Protein AF-A0A379T6Z8-F1 (afdb_monomer_lite)

Sequence (93 aa):
MSSPLLVLPESGGAWIKACYDAENDVILDDDDTLQKARTKFLQVYEGNMMVSGEGEDIWYQRLWRQLESETLQAIIAQSRHYLLPLFRFNQSR

Structure (mmCIF, N/CA/C/O backbone):
data_AF-A0A379T6Z8-F1
#
_entry.id   AF-A0A379T6Z8-F1
#
loop_
_atom_site.group_PDB
_atom_site.id
_atom_site.type_symbol
_atom_site.label_atom_id
_atom_site.label_alt_id
_atom_site.label_comp_id
_atom_site.label_asym_id
_atom_site.label_entity_id
_atom_site.label_seq_id
_atom_site.pdbx_PDB_ins_code
_atom_site.Cartn_x
_atom_site.Cartn_y
_atom_site.Cartn_z
_atom_site.occupancy
_atom_site.B_iso_or_equiv
_atom_site.auth_seq_id
_atom_site.auth_comp_id
_atom_site.auth_asym_id
_atom_site.auth_atom_id
_atom_site.pdbx_PDB_model_num
ATOM 1 N N . MET A 1 1 ? -2.811 -20.846 -10.855 1.00 74.12 1 MET A N 1
ATOM 2 C CA . MET A 1 1 ? -2.314 -19.454 -10.861 1.00 74.12 1 MET A CA 1
ATOM 3 C C . MET A 1 1 ? -2.316 -18.966 -12.299 1.00 74.12 1 MET A C 1
ATOM 5 O O . MET A 1 1 ? -1.656 -19.596 -13.111 1.00 74.12 1 MET A O 1
ATOM 9 N N . SER A 1 2 ? -3.108 -17.940 -12.623 1.00 86.88 2 SER A N 1
ATOM 10 C CA . SER A 1 2 ? -3.296 -17.427 -13.996 1.00 86.88 2 SER A CA 1
ATOM 11 C C . SER A 1 2 ? -2.606 -16.083 -14.254 1.00 86.88 2 SER A C 1
ATOM 13 O O . SER A 1 2 ? -2.308 -15.772 -15.401 1.00 86.88 2 SER A O 1
ATOM 15 N N . SER A 1 3 ? -2.335 -15.302 -13.205 1.00 88.12 3 SER A N 1
ATOM 16 C CA . SER A 1 3 ? -1.656 -14.003 -13.270 1.00 88.12 3 SER A CA 1
ATOM 17 C C . SER A 1 3 ? -0.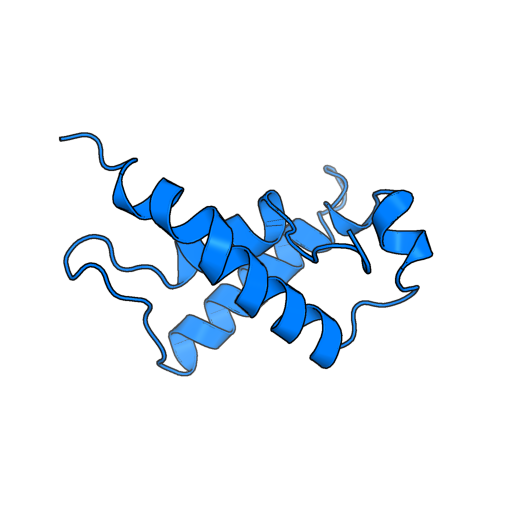904 -13.714 -11.963 1.00 88.12 3 SER A C 1
ATOM 19 O O . SER A 1 3 ? -1.245 -14.305 -10.931 1.00 88.12 3 SER A O 1
ATOM 21 N N . PRO A 1 4 ? 0.105 -12.820 -11.978 1.00 92.19 4 PRO A N 1
ATOM 22 C CA . PRO A 1 4 ? 0.756 -12.345 -10.762 1.00 92.19 4 PRO A CA 1
ATOM 23 C C . PRO A 1 4 ? -0.260 -11.722 -9.803 1.00 92.19 4 PRO A C 1
ATOM 25 O O . PRO A 1 4 ? -1.102 -10.919 -10.209 1.00 92.19 4 PRO A O 1
ATOM 28 N N . LEU A 1 5 ? -0.178 -12.101 -8.531 1.00 93.56 5 LEU A N 1
ATOM 29 C CA . LEU A 1 5 ? -0.954 -11.476 -7.472 1.00 93.56 5 LEU A CA 1
ATOM 30 C C . LEU A 1 5 ? -0.217 -10.212 -7.020 1.00 93.56 5 LEU A C 1
ATOM 32 O O . LEU A 1 5 ? 0.896 -10.303 -6.507 1.00 93.56 5 LEU A O 1
ATOM 36 N N . LEU A 1 6 ? -0.830 -9.045 -7.217 1.00 94.44 6 LEU A N 1
ATOM 37 C CA . LEU A 1 6 ? -0.210 -7.748 -6.933 1.00 94.44 6 LEU A CA 1
ATOM 38 C C . LEU A 1 6 ? -0.293 -7.387 -5.447 1.00 94.44 6 LEU A C 1
ATOM 40 O O . LEU A 1 6 ? -0.951 -6.427 -5.072 1.00 94.44 6 LEU A O 1
ATOM 44 N N . VAL A 1 7 ? 0.351 -8.171 -4.591 1.00 96.06 7 VAL A N 1
ATOM 45 C CA . VAL A 1 7 ? 0.489 -7.853 -3.166 1.00 96.06 7 VAL A CA 1
ATOM 46 C C . VAL A 1 7 ? 1.922 -7.412 -2.930 1.00 96.06 7 VAL A C 1
ATOM 48 O O . VAL A 1 7 ? 2.830 -8.231 -3.011 1.00 96.06 7 VAL A O 1
ATOM 51 N N . LEU A 1 8 ? 2.098 -6.123 -2.641 1.00 96.88 8 LEU A N 1
ATOM 52 C CA . LEU A 1 8 ? 3.364 -5.555 -2.179 1.00 96.88 8 LEU A CA 1
ATOM 53 C C . LEU A 1 8 ? 3.305 -5.460 -0.650 1.00 96.88 8 LEU A C 1
ATOM 55 O O . LEU A 1 8 ? 2.521 -4.642 -0.143 1.00 96.88 8 LEU A O 1
ATOM 59 N N . PRO A 1 9 ? 4.029 -6.321 0.090 1.00 96.56 9 PRO A N 1
ATOM 60 C CA . PRO A 1 9 ? 3.934 -6.378 1.543 1.00 96.56 9 PRO A CA 1
ATOM 61 C C . PRO A 1 9 ? 4.333 -5.072 2.227 1.00 96.56 9 PRO A C 1
ATOM 63 O O . PRO A 1 9 ? 3.623 -4.628 3.130 1.00 96.56 9 PRO A O 1
ATOM 66 N N . GLU A 1 10 ? 5.417 -4.432 1.782 1.00 97.44 10 GLU A N 1
ATOM 67 C CA . GLU A 1 10 ? 5.967 -3.254 2.459 1.00 97.44 10 GLU A CA 1
ATOM 68 C C . GLU A 1 10 ? 5.135 -2.005 2.141 1.00 97.44 10 GLU A C 1
ATOM 70 O O . GLU A 1 10 ? 4.587 -1.365 3.040 1.00 97.44 10 GLU A O 1
ATOM 75 N N . SER A 1 11 ? 4.951 -1.686 0.859 1.00 97.88 11 SER A N 1
ATOM 76 C CA . SER A 1 11 ? 4.217 -0.494 0.413 1.00 97.88 11 SER A CA 1
ATOM 77 C C . SER A 1 11 ? 2.724 -0.613 0.708 1.00 97.88 11 SER A C 1
ATOM 79 O O . SER A 1 11 ? 2.103 0.319 1.226 1.00 97.88 11 SER A O 1
ATOM 81 N N . GLY A 1 12 ? 2.135 -1.780 0.428 1.00 97.69 12 GLY A N 1
ATOM 82 C CA . GLY A 1 12 ? 0.739 -2.061 0.750 1.00 97.69 12 GLY A CA 1
ATOM 83 C C . GLY A 1 12 ? 0.496 -2.100 2.257 1.00 97.69 12 GLY A C 1
ATOM 84 O O . GLY A 1 12 ? -0.500 -1.557 2.730 1.00 97.69 12 GLY A O 1
ATOM 85 N N . GLY A 1 13 ? 1.427 -2.668 3.027 1.00 97.44 13 GLY A N 1
ATOM 86 C CA . GLY A 1 13 ? 1.383 -2.640 4.485 1.00 97.44 13 GLY A CA 1
ATOM 87 C C . GLY A 1 13 ? 1.489 -1.223 5.049 1.00 97.44 13 GLY A C 1
ATOM 88 O O . GLY A 1 13 ? 0.728 -0.866 5.946 1.00 97.44 13 GLY A O 1
ATOM 89 N N . ALA A 1 14 ? 2.364 -0.382 4.496 1.00 98.06 14 ALA A N 1
ATOM 90 C CA . ALA A 1 14 ? 2.486 1.023 4.881 1.00 98.06 14 ALA A CA 1
ATOM 91 C C . ALA A 1 14 ? 1.205 1.818 4.596 1.00 98.06 14 ALA A C 1
ATOM 93 O O . ALA A 1 14 ? 0.807 2.646 5.417 1.00 98.06 14 ALA A O 1
ATOM 94 N N . TRP A 1 15 ? 0.535 1.535 3.474 1.00 98.25 15 TRP A N 1
ATOM 95 C CA . TRP A 1 15 ? -0.770 2.115 3.161 1.00 98.25 15 TRP A CA 1
ATOM 96 C C . TRP A 1 15 ? -1.831 1.691 4.179 1.00 98.25 15 TRP A C 1
ATOM 98 O O . TRP A 1 15 ? -2.486 2.553 4.762 1.00 98.25 15 TRP A O 1
ATOM 108 N N . ILE A 1 16 ? -1.954 0.386 4.458 1.00 97.50 16 ILE A N 1
ATOM 109 C CA . ILE A 1 16 ? -2.925 -0.136 5.435 1.00 97.50 16 ILE A CA 1
ATOM 110 C C . ILE A 1 16 ? -2.651 0.460 6.811 1.00 97.50 16 ILE A C 1
ATOM 112 O O . ILE A 1 16 ? -3.563 0.976 7.436 1.00 97.50 16 ILE A O 1
ATOM 116 N N . LYS A 1 17 ? -1.395 0.483 7.262 1.00 96.00 17 LYS A N 1
ATOM 117 C CA . LYS A 1 17 ? -1.014 1.066 8.554 1.00 96.00 17 LYS A CA 1
ATOM 118 C C . LYS A 1 17 ? -1.407 2.540 8.692 1.00 96.00 17 LYS A C 1
ATOM 120 O O . LYS A 1 17 ? -1.636 2.998 9.804 1.00 96.00 17 LYS A O 1
ATOM 125 N N . ALA A 1 18 ? -1.434 3.285 7.590 1.00 96.88 18 ALA A N 1
ATOM 126 C CA . ALA A 1 18 ? -1.762 4.705 7.597 1.00 96.88 18 ALA A CA 1
ATOM 127 C C . ALA A 1 18 ? -3.273 4.992 7.604 1.00 96.88 18 ALA A C 1
ATOM 129 O O . ALA A 1 18 ? -3.657 6.073 8.038 1.00 96.88 18 ALA A O 1
ATOM 130 N N . CYS A 1 19 ? -4.108 4.064 7.126 1.00 96.44 19 CYS A N 1
ATOM 131 C CA . CYS A 1 19 ? -5.564 4.242 7.043 1.00 96.44 19 CYS A CA 1
ATOM 132 C C . CYS A 1 19 ? -6.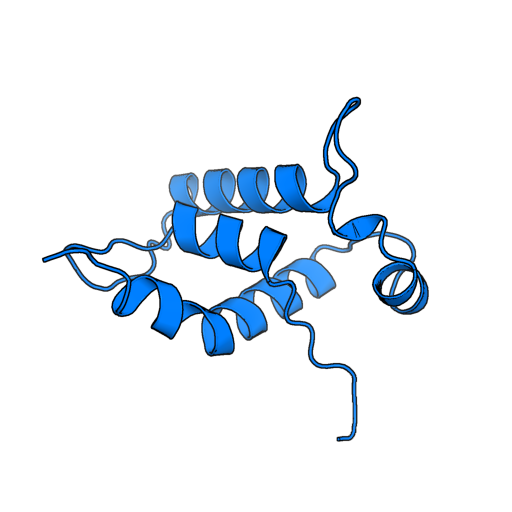371 3.267 7.912 1.00 96.44 19 CYS A C 1
ATOM 134 O O . CYS A 1 19 ? -7.581 3.422 8.025 1.00 96.44 19 CYS A O 1
ATOM 136 N N . TYR A 1 20 ? -5.743 2.260 8.516 1.00 96.19 20 TYR A N 1
ATOM 137 C CA . TYR A 1 20 ? -6.410 1.307 9.394 1.00 96.19 20 TYR A CA 1
ATOM 138 C C . TYR A 1 20 ? -6.530 1.861 10.810 1.00 96.19 20 TYR A C 1
ATOM 140 O O . TYR A 1 20 ? -5.529 2.139 11.471 1.00 96.19 20 TYR A O 1
ATOM 148 N N . ASP A 1 21 ? -7.769 1.970 11.272 1.00 94.75 21 ASP A N 1
ATOM 149 C CA . ASP A 1 21 ? -8.115 2.293 12.643 1.00 94.75 21 ASP A CA 1
ATOM 150 C C . ASP A 1 21 ? -8.342 1.000 13.435 1.00 94.75 21 ASP A C 1
ATOM 152 O O . ASP A 1 21 ? -9.309 0.263 13.221 1.00 94.75 21 ASP A O 1
ATOM 156 N N . ALA A 1 22 ? -7.421 0.737 14.360 1.00 91.88 22 ALA A N 1
ATOM 157 C CA . ALA A 1 22 ? -7.433 -0.438 15.218 1.00 91.88 22 ALA A CA 1
ATOM 158 C C . ALA A 1 22 ? -8.547 -0.406 16.278 1.00 91.88 22 ALA A C 1
ATOM 160 O O . ALA A 1 22 ? -8.982 -1.476 16.705 1.00 91.88 22 ALA A O 1
ATOM 161 N N . GLU A 1 23 ? -9.004 0.781 16.697 1.00 90.62 23 GLU A N 1
ATOM 162 C CA . GLU A 1 23 ? -10.025 0.930 17.744 1.00 90.62 23 GLU A CA 1
ATOM 163 C C . GLU A 1 23 ? -11.411 0.553 17.218 1.00 90.62 23 GLU A C 1
ATOM 165 O O . GLU A 1 23 ? -12.167 -0.150 17.887 1.00 90.62 23 GLU A O 1
ATOM 170 N N . ASN A 1 24 ? -11.723 0.988 15.996 1.00 92.44 24 ASN A N 1
ATOM 171 C CA . ASN A 1 24 ? -13.017 0.751 15.356 1.00 92.44 24 ASN A CA 1
ATOM 172 C C . ASN A 1 24 ? -13.000 -0.426 14.359 1.00 92.44 24 ASN A C 1
ATOM 174 O O . ASN A 1 24 ? -14.045 -0.788 13.823 1.00 92.44 24 ASN A O 1
ATOM 178 N N . ASP A 1 25 ? -11.835 -1.037 14.115 1.00 92.62 25 ASP A N 1
ATOM 179 C CA . ASP A 1 25 ? -11.598 -2.089 13.112 1.00 92.62 25 ASP A CA 1
ATOM 180 C C . ASP A 1 25 ? -12.039 -1.707 11.681 1.00 92.62 25 ASP A C 1
ATOM 182 O O . ASP A 1 25 ? -12.577 -2.516 10.912 1.00 92.62 25 ASP A O 1
ATOM 186 N N . VAL A 1 26 ? -11.785 -0.454 11.294 1.00 94.69 26 VAL A N 1
ATOM 187 C CA . VAL A 1 26 ? -12.175 0.103 9.989 1.00 94.69 26 VAL A CA 1
ATOM 188 C C . VAL A 1 26 ? -10.980 0.619 9.196 1.00 94.69 26 VAL A C 1
ATOM 190 O O . VAL A 1 26 ? -9.932 0.952 9.739 1.00 94.69 26 VAL A O 1
ATOM 193 N N . ILE A 1 27 ? -11.146 0.686 7.876 1.00 94.81 27 ILE A N 1
ATOM 194 C CA . ILE A 1 27 ? -10.262 1.465 7.005 1.00 94.81 27 ILE A CA 1
ATOM 195 C C . ILE A 1 27 ? -10.919 2.827 6.824 1.00 94.81 27 ILE A C 1
ATOM 197 O O . ILE A 1 27 ? -12.041 2.886 6.323 1.00 94.81 27 ILE A O 1
ATOM 201 N N . LEU A 1 28 ? -10.221 3.881 7.227 1.00 96.00 28 LEU A N 1
ATOM 202 C CA . LEU A 1 28 ? -10.617 5.267 7.022 1.00 96.00 28 LEU A CA 1
ATOM 203 C C . LEU A 1 28 ? -10.560 5.600 5.526 1.00 96.00 28 LEU A C 1
ATOM 205 O O . LEU A 1 28 ? -9.558 5.331 4.856 1.00 96.00 28 LEU A O 1
ATOM 209 N N . ASP A 1 29 ? -11.651 6.154 5.008 1.00 93.88 29 ASP A N 1
ATOM 210 C CA . ASP A 1 29 ? -11.869 6.461 3.594 1.00 93.88 29 ASP A CA 1
ATOM 211 C C . ASP A 1 29 ? -11.991 7.966 3.311 1.00 93.88 29 ASP A C 1
ATOM 213 O O . ASP A 1 29 ? -12.308 8.355 2.189 1.00 93.88 29 ASP A O 1
ATOM 217 N N . ASP A 1 30 ? -11.696 8.815 4.298 1.00 96.44 30 ASP A N 1
ATOM 218 C CA . ASP A 1 30 ? -11.632 10.258 4.104 1.00 96.44 30 ASP A CA 1
ATOM 219 C C . ASP A 1 30 ? -10.431 10.657 3.228 1.00 96.44 30 ASP A C 1
ATOM 221 O O . ASP A 1 30 ? -9.349 10.062 3.296 1.00 96.44 30 ASP A O 1
ATOM 225 N N . ASP A 1 31 ? -10.621 11.693 2.407 1.00 95.88 31 ASP A N 1
ATOM 226 C CA . ASP A 1 31 ? -9.632 12.126 1.413 1.00 95.88 31 ASP A CA 1
ATOM 227 C C . ASP A 1 31 ? -8.269 12.469 2.039 1.00 95.88 31 ASP A C 1
ATOM 229 O O . ASP A 1 31 ? -7.221 12.144 1.470 1.00 95.88 31 ASP A O 1
ATOM 233 N N . ASP A 1 32 ? -8.260 13.072 3.232 1.00 96.75 32 ASP A N 1
ATOM 234 C CA . ASP A 1 32 ? -7.031 13.457 3.926 1.00 96.75 32 ASP A CA 1
ATOM 235 C C . ASP A 1 32 ? -6.222 12.225 4.353 1.00 96.75 32 ASP A C 1
ATOM 237 O O . ASP A 1 32 ? -4.998 12.173 4.165 1.00 96.75 32 ASP A O 1
ATOM 241 N N . THR A 1 33 ? -6.882 11.216 4.921 1.00 96.38 33 THR A N 1
ATOM 242 C CA . THR A 1 33 ? -6.245 9.958 5.316 1.00 96.38 33 THR A CA 1
ATOM 243 C C . THR A 1 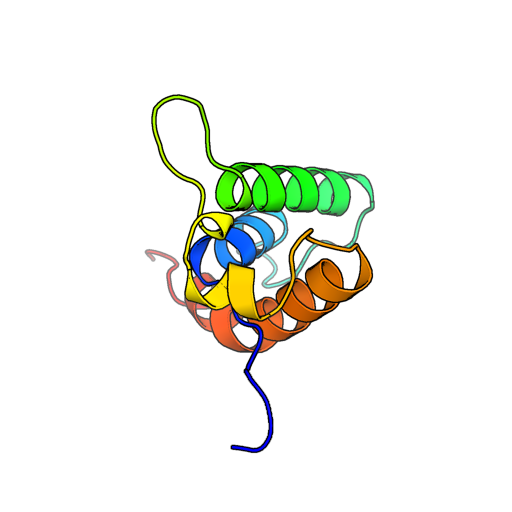33 ? -5.783 9.166 4.102 1.00 96.38 33 THR A C 1
ATOM 245 O O . THR A 1 33 ? -4.643 8.693 4.084 1.00 96.38 33 THR A O 1
ATOM 248 N N . LEU A 1 34 ? -6.597 9.080 3.047 1.00 96.00 34 LEU A N 1
ATOM 249 C CA . LEU A 1 34 ? -6.218 8.395 1.810 1.00 96.00 34 LEU A CA 1
ATOM 250 C C . LEU A 1 34 ? -5.012 9.058 1.136 1.00 96.00 34 LEU A C 1
ATOM 252 O O . LEU A 1 34 ? -4.105 8.358 0.671 1.00 96.00 34 LEU A O 1
ATOM 256 N N . GLN A 1 35 ? -4.934 10.391 1.136 1.00 96.94 35 GLN A N 1
ATOM 257 C CA . GLN A 1 35 ? -3.791 11.118 0.583 1.00 96.94 35 GLN A CA 1
ATOM 258 C C . GLN A 1 35 ? -2.510 10.896 1.404 1.00 96.94 35 GLN A C 1
ATOM 260 O O . GLN A 1 35 ? -1.420 10.711 0.841 1.00 96.94 35 GLN A O 1
ATOM 265 N N . LYS A 1 36 ? -2.619 10.848 2.737 1.00 97.62 36 LYS A N 1
ATOM 266 C CA . LYS A 1 36 ? -1.495 10.492 3.622 1.00 97.62 36 LYS A CA 1
ATOM 267 C C . LYS A 1 36 ? -1.048 9.049 3.402 1.00 97.62 36 LYS A C 1
ATOM 269 O O . LYS A 1 36 ? 0.151 8.799 3.265 1.00 97.62 36 LYS A O 1
ATOM 274 N N . ALA A 1 37 ? -1.988 8.112 3.307 1.00 97.81 37 ALA A N 1
ATOM 275 C CA . ALA A 1 37 ? -1.705 6.704 3.063 1.00 97.81 37 ALA A CA 1
ATOM 276 C C . ALA A 1 37 ? -1.040 6.490 1.697 1.00 97.81 37 ALA A C 1
ATOM 278 O O . ALA A 1 37 ? -0.055 5.757 1.601 1.00 97.81 37 ALA A O 1
ATOM 279 N N . ARG A 1 38 ? -1.492 7.196 0.652 1.00 97.31 38 ARG A N 1
ATOM 280 C CA . ARG A 1 38 ? -0.848 7.192 -0.672 1.00 97.31 38 ARG A CA 1
ATOM 281 C C . ARG A 1 38 ? 0.585 7.718 -0.614 1.00 97.31 38 ARG A C 1
ATOM 283 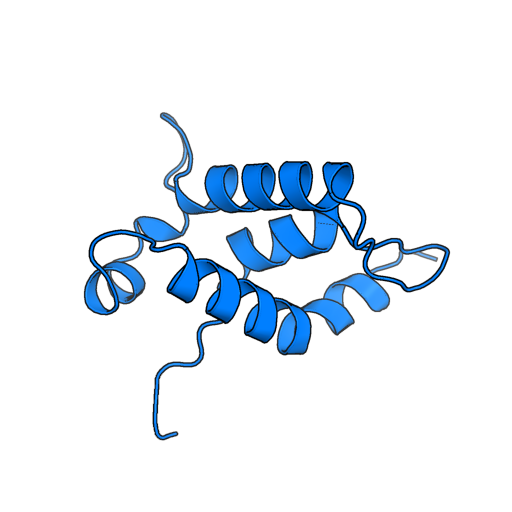O O . ARG A 1 38 ? 1.475 7.122 -1.211 1.00 97.31 38 ARG A O 1
ATOM 290 N N . THR A 1 39 ? 0.826 8.794 0.133 1.00 97.75 39 THR A N 1
ATOM 291 C CA . THR A 1 39 ? 2.187 9.312 0.348 1.00 97.75 39 THR A CA 1
ATOM 292 C C . THR A 1 39 ? 3.074 8.273 1.039 1.00 97.75 39 THR A C 1
ATOM 294 O O . THR A 1 39 ? 4.212 8.065 0.627 1.00 97.75 39 THR A O 1
ATOM 297 N N . LYS A 1 40 ? 2.556 7.577 2.060 1.00 98.19 40 LYS A N 1
ATOM 298 C CA . LYS A 1 40 ? 3.296 6.518 2.765 1.00 98.19 40 LYS A CA 1
ATOM 299 C C . LYS A 1 40 ? 3.587 5.307 1.891 1.00 98.19 40 LYS A C 1
ATOM 301 O O . LYS A 1 40 ? 4.694 4.784 1.961 1.00 98.19 40 LYS A O 1
ATOM 306 N N . PHE A 1 41 ? 2.636 4.917 1.049 1.00 98.44 41 PHE A N 1
ATOM 307 C CA . PHE A 1 41 ? 2.847 3.897 0.030 1.00 98.44 41 PHE A CA 1
ATOM 308 C C . PHE A 1 41 ? 4.037 4.266 -0.864 1.00 98.44 41 PHE A C 1
ATOM 310 O O . PHE A 1 41 ? 4.986 3.496 -0.967 1.00 98.44 41 PHE A O 1
ATOM 317 N N . LEU A 1 42 ? 4.011 5.459 -1.474 1.00 97.75 42 LEU A N 1
ATOM 318 C CA . LEU A 1 42 ? 5.048 5.886 -2.421 1.00 97.75 42 LEU A CA 1
ATOM 319 C C . LEU A 1 42 ? 6.413 6.032 -1.747 1.00 97.75 42 LEU A C 1
ATOM 321 O O . LEU A 1 42 ? 7.414 5.616 -2.313 1.00 97.75 42 LEU A O 1
ATOM 325 N N . GLN A 1 43 ? 6.446 6.525 -0.507 1.00 97.44 43 GLN A N 1
ATOM 326 C CA . GLN A 1 43 ? 7.678 6.630 0.274 1.00 97.44 43 GLN A CA 1
ATOM 327 C C . GLN A 1 43 ? 8.384 5.272 0.445 1.00 97.44 43 GLN A C 1
ATOM 329 O O . GLN A 1 43 ? 9.609 5.209 0.411 1.00 97.44 43 GLN A O 1
ATOM 334 N N . VAL A 1 44 ? 7.628 4.192 0.653 1.00 98.00 44 VAL A N 1
ATOM 335 C CA . VAL A 1 44 ? 8.185 2.837 0.805 1.00 98.00 44 VAL A CA 1
ATOM 336 C C . VAL A 1 44 ? 8.485 2.200 -0.551 1.00 98.00 44 VAL A C 1
ATOM 338 O O . VAL A 1 44 ? 9.507 1.531 -0.705 1.00 98.00 44 VAL A O 1
ATOM 341 N N . TYR A 1 45 ? 7.639 2.455 -1.548 1.00 97.75 45 TYR A N 1
ATOM 342 C CA . TYR A 1 45 ? 7.822 1.946 -2.902 1.00 97.75 45 TYR A CA 1
ATOM 343 C C . TYR A 1 45 ? 9.080 2.514 -3.572 1.00 97.75 45 TYR A C 1
ATOM 345 O O . TYR A 1 45 ? 9.844 1.764 -4.172 1.00 97.75 45 TYR A O 1
ATOM 353 N N . GLU A 1 46 ? 9.310 3.822 -3.462 1.00 96.44 46 GLU A N 1
ATOM 354 C CA . GLU A 1 46 ? 10.450 4.518 -4.075 1.00 96.44 46 GLU A CA 1
ATOM 355 C C . GLU A 1 46 ? 11.703 4.467 -3.194 1.00 96.44 46 GLU A C 1
ATOM 357 O O . GLU A 1 46 ? 12.821 4.496 -3.703 1.00 96.44 46 GLU A O 1
ATOM 362 N N . GLY A 1 47 ? 11.529 4.355 -1.874 1.00 95.88 47 GLY A N 1
ATOM 363 C CA . GLY A 1 47 ? 12.630 4.393 -0.922 1.00 95.88 47 GLY A CA 1
ATOM 364 C C . GLY A 1 47 ? 13.205 5.799 -0.756 1.00 95.88 47 GLY A C 1
ATOM 365 O O . GLY A 1 47 ? 12.510 6.812 -0.847 1.00 95.88 47 GLY A O 1
ATOM 366 N N . ASN A 1 48 ? 14.489 5.877 -0.423 1.00 93.94 48 ASN A N 1
ATOM 367 C CA . ASN A 1 48 ? 15.213 7.132 -0.259 1.00 93.94 48 ASN A CA 1
ATOM 368 C C . ASN A 1 48 ? 16.693 6.968 -0.643 1.00 93.94 48 ASN A C 1
ATOM 370 O O . ASN A 1 48 ? 17.138 5.893 -1.022 1.00 93.94 48 ASN A O 1
ATOM 374 N N . MET A 1 49 ? 17.486 8.036 -0.495 1.00 91.06 49 MET A N 1
ATOM 375 C CA . MET A 1 49 ? 18.911 8.029 -0.864 1.00 91.06 49 MET A CA 1
ATOM 376 C C . MET A 1 49 ? 19.768 6.983 -0.126 1.00 91.06 49 MET A C 1
ATOM 378 O O . MET A 1 49 ? 20.847 6.649 -0.606 1.00 91.06 49 MET A O 1
ATOM 382 N N . MET A 1 50 ? 19.344 6.513 1.050 1.00 94.00 50 MET A N 1
ATOM 383 C CA . MET A 1 50 ? 20.078 5.540 1.868 1.00 94.00 50 MET A CA 1
ATOM 384 C C . MET A 1 50 ? 19.488 4.128 1.809 1.00 94.00 50 MET A C 1
ATOM 386 O O . MET A 1 50 ? 20.208 3.168 2.077 1.00 94.00 50 MET A O 1
ATOM 390 N N . VAL A 1 51 ? 18.193 3.993 1.514 1.00 93.06 51 VAL A N 1
ATOM 391 C CA . VAL A 1 51 ? 17.463 2.720 1.552 1.00 93.06 51 VAL A CA 1
ATOM 392 C C . VAL A 1 51 ? 16.662 2.561 0.270 1.00 93.06 51 VAL A C 1
ATOM 394 O O . VAL A 1 51 ? 15.762 3.359 0.008 1.00 93.06 51 VAL A O 1
ATOM 397 N N . SER A 1 52 ? 16.971 1.503 -0.479 1.00 94.75 52 SER A N 1
ATOM 398 C CA . SER A 1 52 ? 16.237 1.089 -1.674 1.00 94.75 52 SER A CA 1
ATOM 399 C C . SER A 1 52 ? 14.754 0.880 -1.390 1.00 94.75 52 SER A C 1
ATOM 401 O O . SER A 1 52 ? 14.383 0.265 -0.387 1.00 94.75 52 SER A O 1
ATOM 403 N N . GLY A 1 53 ? 13.914 1.390 -2.286 1.00 96.69 53 GLY A N 1
ATOM 404 C CA . GLY A 1 53 ? 12.475 1.168 -2.239 1.00 96.69 53 GLY A CA 1
ATOM 405 C C . GLY A 1 53 ? 12.089 -0.244 -2.663 1.00 96.69 53 GLY A C 1
ATOM 406 O O . GLY A 1 53 ? 12.820 -0.918 -3.388 1.00 96.69 53 GLY A O 1
ATOM 407 N N . GLU A 1 54 ? 10.898 -0.681 -2.259 1.00 96.94 54 GLU A N 1
ATOM 408 C CA . GLU A 1 54 ? 10.350 -1.978 -2.676 1.00 96.94 54 GLU A CA 1
ATOM 409 C C . GLU A 1 54 ? 10.238 -2.090 -4.210 1.00 96.94 54 GLU A C 1
ATOM 411 O O . GLU A 1 54 ? 10.439 -3.164 -4.771 1.00 96.94 54 GLU A O 1
ATOM 416 N N . GLY A 1 55 ? 9.987 -0.978 -4.907 1.00 95.81 55 GLY A N 1
ATOM 417 C CA . GLY A 1 55 ? 9.904 -0.907 -6.367 1.00 95.81 55 GLY A CA 1
ATOM 418 C C . GLY A 1 55 ? 11.237 -1.090 -7.103 1.00 95.81 55 GLY A C 1
ATOM 419 O O . GLY A 1 55 ? 11.236 -1.252 -8.327 1.00 95.81 55 GLY A O 1
ATOM 420 N N . GLU A 1 56 ? 12.375 -1.090 -6.400 1.00 95.06 56 GLU A N 1
ATOM 421 C CA . GLU A 1 56 ? 13.677 -1.417 -6.999 1.00 95.06 56 GLU A CA 1
ATOM 422 C C . GLU A 1 56 ? 13.845 -2.921 -7.274 1.00 95.06 56 GLU A C 1
ATOM 424 O O . GLU A 1 56 ? 14.772 -3.321 -7.981 1.00 95.06 56 GLU A O 1
ATOM 429 N N . ASP A 1 57 ? 12.936 -3.760 -6.771 1.00 94.88 57 ASP A N 1
ATOM 430 C CA . ASP A 1 57 ? 12.957 -5.197 -7.011 1.00 94.88 57 ASP A CA 1
ATOM 431 C C . ASP A 1 57 ? 12.737 -5.539 -8.503 1.00 94.88 57 ASP A C 1
ATOM 433 O O . ASP A 1 57 ? 11.791 -5.094 -9.169 1.00 94.88 57 ASP A O 1
ATOM 437 N N . ILE A 1 58 ? 13.624 -6.388 -9.033 1.00 95.12 58 ILE A N 1
ATOM 438 C CA . ILE A 1 58 ? 13.652 -6.786 -10.447 1.00 95.12 58 ILE A CA 1
ATOM 439 C C . ILE A 1 58 ? 12.372 -7.495 -10.913 1.00 95.12 58 ILE A C 1
ATOM 441 O O . ILE A 1 58 ? 12.077 -7.506 -12.111 1.00 95.12 58 ILE A O 1
ATOM 445 N N . TRP A 1 59 ? 11.621 -8.123 -10.009 1.00 94.56 59 TRP A N 1
ATOM 446 C CA . TRP A 1 59 ? 10.376 -8.815 -10.316 1.00 94.56 59 TRP A CA 1
ATOM 447 C C . TRP A 1 59 ? 9.253 -7.820 -10.585 1.00 94.56 59 TRP A C 1
ATOM 449 O O . TRP A 1 59 ? 8.517 -8.009 -11.553 1.00 94.56 59 TRP A O 1
ATOM 459 N N . TYR A 1 60 ? 9.164 -6.730 -9.819 1.00 94.62 60 TYR A N 1
ATOM 460 C CA . TYR A 1 60 ? 8.178 -5.675 -10.068 1.00 94.62 60 TYR A CA 1
ATOM 461 C C . TYR A 1 60 ? 8.500 -4.884 -11.338 1.00 94.62 60 TYR A C 1
ATOM 463 O O . TYR A 1 60 ? 7.608 -4.642 -12.151 1.00 94.62 60 TYR A O 1
ATOM 471 N N . GLN A 1 61 ? 9.778 -4.596 -11.596 1.00 94.06 61 GLN A N 1
ATOM 472 C CA . GLN A 1 61 ? 10.215 -3.893 -12.814 1.00 94.06 61 GLN A CA 1
ATOM 473 C C . GLN A 1 61 ? 9.913 -4.655 -14.116 1.00 94.06 61 GLN A C 1
ATOM 475 O O . GLN A 1 61 ? 9.816 -4.060 -15.192 1.00 94.06 61 GLN A O 1
ATOM 480 N N . ARG A 1 62 ? 9.758 -5.985 -14.042 1.00 94.81 62 ARG A N 1
ATOM 481 C CA . ARG A 1 62 ? 9.313 -6.811 -15.178 1.00 94.81 62 ARG A CA 1
ATOM 482 C C . ARG A 1 62 ? 7.816 -6.700 -15.444 1.00 94.81 62 ARG A C 1
ATOM 484 O O . ARG A 1 62 ? 7.401 -6.949 -16.573 1.00 94.81 62 ARG A O 1
ATOM 491 N N . LEU A 1 63 ? 7.021 -6.370 -14.428 1.00 94.62 63 LEU A N 1
ATOM 492 C CA . LEU A 1 63 ? 5.573 -6.213 -14.551 1.00 94.62 63 LEU A CA 1
ATOM 493 C C . LEU A 1 63 ? 5.211 -4.825 -15.087 1.00 94.62 63 LEU A C 1
ATOM 495 O O . LEU A 1 63 ? 4.343 -4.712 -15.949 1.00 94.62 63 LEU A O 1
ATOM 499 N N . TRP A 1 64 ? 5.897 -3.781 -14.620 1.00 93.94 64 TRP A N 1
ATOM 500 C CA . TRP A 1 64 ? 5.706 -2.403 -15.071 1.00 93.94 64 TRP A CA 1
ATOM 501 C C . TRP A 1 64 ? 7.008 -1.603 -14.972 1.00 93.94 64 TRP A C 1
ATOM 503 O O . TRP A 1 64 ? 7.817 -1.804 -14.072 1.00 93.94 64 TRP A O 1
ATOM 513 N N . ARG A 1 65 ? 7.204 -0.652 -15.894 1.00 88.50 65 ARG A N 1
ATOM 514 C CA . ARG A 1 65 ? 8.367 0.258 -15.869 1.00 88.50 65 ARG A CA 1
ATOM 515 C C . ARG A 1 65 ? 8.164 1.464 -14.958 1.00 88.50 65 ARG A C 1
ATOM 517 O O . ARG A 1 65 ? 9.126 1.979 -14.404 1.00 88.50 65 ARG A O 1
ATOM 524 N N . GLN A 1 66 ? 6.927 1.932 -14.852 1.00 91.88 66 GLN A N 1
ATOM 525 C CA . GLN A 1 66 ? 6.516 3.034 -13.991 1.00 91.88 66 GLN A CA 1
ATOM 526 C C . GLN A 1 66 ? 5.243 2.618 -13.267 1.00 91.88 66 GLN A C 1
ATOM 528 O O . GLN A 1 66 ? 4.417 1.894 -13.825 1.00 91.88 66 GLN A O 1
ATOM 533 N N . LEU A 1 67 ? 5.106 3.045 -12.015 1.00 95.19 67 LEU A N 1
ATOM 534 C CA . LEU A 1 67 ? 3.930 2.725 -11.225 1.00 95.19 67 LEU A CA 1
ATOM 535 C C . LEU A 1 67 ? 2.781 3.660 -11.614 1.00 95.19 67 LEU A C 1
ATOM 537 O O . LEU A 1 67 ? 2.716 4.809 -11.182 1.00 95.19 67 LEU A O 1
ATOM 541 N N . GLU A 1 68 ? 1.872 3.154 -12.437 1.00 95.88 68 GLU A N 1
ATOM 542 C CA . GLU A 1 68 ? 0.673 3.886 -12.832 1.00 95.88 68 GLU A CA 1
ATOM 543 C C . GLU A 1 68 ? -0.391 3.872 -11.730 1.00 95.88 68 GLU A C 1
ATOM 545 O O . GLU A 1 68 ? -0.420 2.996 -10.859 1.00 95.88 68 GLU A O 1
ATOM 550 N N . SER A 1 69 ? -1.302 4.848 -11.780 1.00 94.69 69 SER A N 1
ATOM 551 C CA . SER A 1 69 ? -2.367 4.968 -10.781 1.00 94.69 69 SER A CA 1
ATOM 552 C C . SER A 1 69 ? -3.250 3.718 -10.732 1.00 94.69 69 SER A C 1
ATOM 554 O O . SER A 1 69 ? -3.659 3.312 -9.651 1.00 94.69 69 SER A O 1
ATOM 556 N N . GLU A 1 70 ? -3.523 3.092 -11.876 1.00 96.19 70 GLU A N 1
ATOM 557 C CA . GLU A 1 70 ? -4.339 1.875 -11.979 1.00 96.19 70 GLU A CA 1
ATOM 558 C C . GLU A 1 70 ? -3.66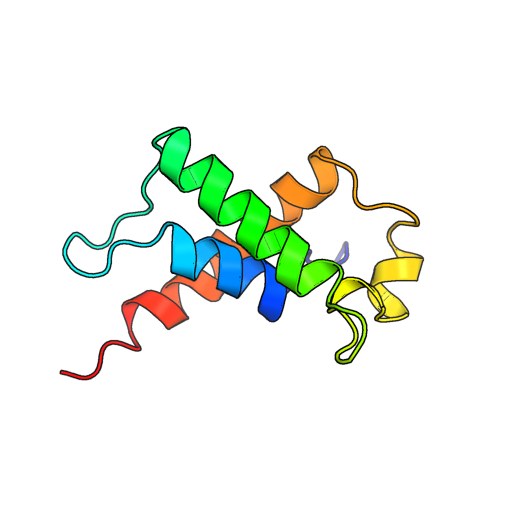5 0.686 -11.282 1.00 96.19 70 GLU A C 1
ATOM 560 O O . GLU A 1 70 ? -4.288 0.003 -1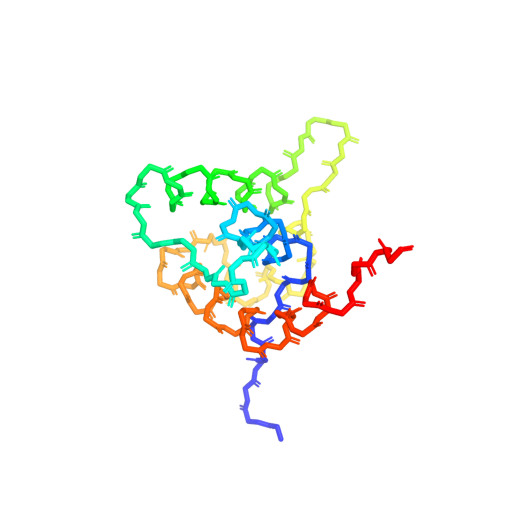0.466 1.00 96.19 70 GLU A O 1
ATOM 565 N N . THR A 1 71 ? -2.365 0.495 -11.518 1.00 96.12 71 THR A N 1
ATOM 566 C CA . THR A 1 71 ? -1.552 -0.535 -10.858 1.00 96.12 71 THR A CA 1
ATOM 567 C C . THR A 1 71 ? -1.477 -0.308 -9.352 1.00 96.12 71 THR A C 1
ATOM 569 O O . THR A 1 71 ? -1.649 -1.248 -8.581 1.00 96.12 71 THR A O 1
ATOM 572 N N . LEU A 1 72 ? -1.287 0.940 -8.913 1.00 97.00 72 LEU A N 1
ATOM 573 C CA . LEU A 1 72 ? -1.294 1.294 -7.493 1.00 97.00 72 LEU A CA 1
ATOM 574 C C . LEU A 1 72 ? -2.635 0.935 -6.835 1.00 97.00 72 LEU A C 1
ATOM 576 O O . LEU A 1 72 ? -2.641 0.342 -5.758 1.00 97.00 72 LEU A O 1
ATOM 580 N N . GLN A 1 73 ? -3.767 1.236 -7.481 1.00 96.81 73 GLN A N 1
ATOM 581 C CA . GLN A 1 73 ? -5.088 0.863 -6.960 1.00 96.81 73 GLN A CA 1
ATOM 582 C C . GLN A 1 73 ? -5.273 -0.657 -6.906 1.00 96.81 73 GLN A C 1
ATOM 584 O O . GLN A 1 73 ? -5.801 -1.177 -5.921 1.00 96.81 73 GLN A O 1
ATOM 589 N N . ALA A 1 74 ? -4.794 -1.385 -7.918 1.00 97.06 74 ALA A N 1
ATOM 590 C CA . ALA A 1 74 ? -4.811 -2.844 -7.909 1.00 97.06 74 ALA A CA 1
ATOM 591 C C . ALA A 1 74 ? -3.986 -3.409 -6.740 1.00 97.06 74 ALA A C 1
ATOM 593 O O . ALA A 1 74 ? -4.462 -4.304 -6.040 1.00 97.06 74 ALA A O 1
ATOM 594 N N . ILE A 1 75 ? -2.802 -2.846 -6.480 1.00 97.44 75 ILE A N 1
ATOM 595 C CA . ILE A 1 75 ? -1.958 -3.235 -5.345 1.00 97.44 75 ILE A CA 1
ATOM 596 C C . ILE A 1 75 ? -2.668 -2.957 -4.023 1.00 97.44 75 ILE A C 1
ATOM 598 O O . ILE A 1 75 ? -2.743 -3.846 -3.183 1.00 97.44 75 ILE A O 1
ATOM 602 N N . ILE A 1 76 ? -3.240 -1.765 -3.834 1.00 96.88 76 ILE A N 1
ATOM 603 C CA . ILE A 1 76 ? -3.986 -1.427 -2.612 1.00 96.88 76 ILE A CA 1
ATOM 604 C C . ILE A 1 76 ? -5.136 -2.410 -2.388 1.00 96.88 76 ILE A C 1
ATOM 606 O O . ILE A 1 76 ? -5.300 -2.916 -1.279 1.00 96.88 76 ILE A O 1
ATOM 610 N N . ALA A 1 77 ? -5.917 -2.715 -3.427 1.00 97.12 77 ALA A N 1
ATOM 611 C CA . ALA A 1 77 ? -7.048 -3.629 -3.319 1.00 97.12 77 ALA A CA 1
ATOM 612 C C . ALA A 1 77 ? -6.608 -5.039 -2.892 1.00 97.12 77 ALA A C 1
ATOM 614 O O . ALA A 1 77 ? -7.203 -5.623 -1.982 1.00 97.12 77 ALA A O 1
ATOM 615 N N . GLN A 1 78 ? -5.549 -5.576 -3.506 1.00 97.06 78 GLN A N 1
ATOM 616 C CA . GLN A 1 78 ? -5.028 -6.896 -3.151 1.00 97.06 78 GLN A CA 1
ATOM 617 C C . GLN A 1 78 ? -4.349 -6.881 -1.778 1.00 97.06 78 GLN A C 1
ATOM 619 O O . GLN A 1 78 ? -4.662 -7.716 -0.932 1.00 97.06 78 GLN A O 1
ATOM 624 N N . SER A 1 79 ? -3.483 -5.911 -1.495 1.00 95.88 79 SER A N 1
ATOM 625 C CA . SER A 1 79 ? -2.840 -5.775 -0.188 1.00 95.88 79 SER A CA 1
ATOM 626 C C . SER A 1 79 ? -3.872 -5.624 0.929 1.00 95.88 79 SER A C 1
ATOM 628 O O . SER A 1 79 ? -3.752 -6.300 1.945 1.00 95.88 79 SER A O 1
ATOM 630 N N . ARG A 1 80 ? -4.949 -4.848 0.745 1.00 95.38 80 ARG A N 1
ATOM 631 C CA . ARG A 1 80 ? -6.059 -4.784 1.712 1.00 95.38 80 ARG A CA 1
ATOM 632 C C . ARG A 1 80 ? -6.705 -6.152 1.917 1.00 95.38 80 ARG A C 1
ATOM 634 O O . ARG A 1 80 ? -6.997 -6.511 3.051 1.00 95.38 80 ARG A O 1
ATOM 641 N N . HIS A 1 81 ? -6.932 -6.914 0.851 1.00 95.94 81 HIS A N 1
ATOM 642 C CA . HIS A 1 81 ? -7.549 -8.234 0.959 1.00 95.94 81 HIS A CA 1
ATOM 643 C C . HIS A 1 81 ? -6.675 -9.229 1.740 1.00 95.94 81 HIS A C 1
ATOM 645 O O . HIS A 1 81 ? -7.180 -9.932 2.613 1.00 95.94 81 HIS A O 1
ATOM 651 N N . TYR A 1 82 ? -5.369 -9.267 1.461 1.00 96.69 82 TYR A N 1
ATOM 652 C CA . TYR A 1 82 ? -4.470 -10.294 1.999 1.00 96.69 82 TYR A CA 1
ATOM 653 C C . TYR A 1 82 ? -3.723 -9.883 3.274 1.00 96.69 82 TYR A C 1
ATOM 655 O O . TYR A 1 82 ? -3.446 -10.738 4.112 1.00 96.69 82 TYR A O 1
ATOM 663 N N . LEU A 1 83 ? -3.391 -8.602 3.442 1.00 96.75 83 LEU A N 1
ATOM 664 C CA . LEU A 1 83 ? -2.541 -8.127 4.540 1.00 96.75 83 LEU A CA 1
ATOM 665 C C . LEU A 1 83 ? -3.337 -7.545 5.709 1.00 96.75 83 LEU A C 1
ATOM 667 O O . LEU A 1 83 ? -2.835 -7.563 6.829 1.00 96.75 83 LEU A O 1
ATOM 671 N N . LEU A 1 84 ? -4.573 -7.068 5.502 1.00 95.69 84 LEU A N 1
ATOM 672 C CA . LEU A 1 84 ? -5.386 -6.474 6.576 1.00 95.69 84 LEU A CA 1
ATOM 673 C C . LEU A 1 84 ? -5.524 -7.369 7.823 1.00 95.69 84 LEU A C 1
ATOM 675 O O . LEU A 1 84 ? -5.396 -6.836 8.926 1.00 95.69 84 LEU A O 1
ATOM 679 N N . PRO A 1 85 ? -5.713 -8.703 7.716 1.00 95.31 85 PRO A N 1
ATOM 680 C CA . PRO A 1 85 ? -5.758 -9.563 8.898 1.00 95.31 85 PRO A CA 1
ATOM 681 C C . PRO A 1 85 ? -4.515 -9.446 9.790 1.00 95.31 85 PRO A C 1
ATOM 683 O O . PRO A 1 85 ? -4.632 -9.522 11.010 1.00 95.31 85 PRO A O 1
ATOM 686 N N . LEU A 1 86 ? -3.335 -9.202 9.213 1.00 94.44 86 LEU A N 1
ATOM 687 C CA . LEU A 1 86 ? -2.102 -9.034 9.984 1.00 94.44 86 LEU A CA 1
ATOM 688 C C . LEU A 1 86 ? -2.177 -7.798 10.886 1.00 94.44 86 LEU A C 1
ATOM 690 O O . LEU A 1 86 ? -1.752 -7.857 12.030 1.00 94.44 86 LEU A O 1
ATOM 694 N N . PHE A 1 87 ? -2.766 -6.701 10.411 1.00 93.56 87 PHE A N 1
ATOM 695 C CA . PHE A 1 87 ? -2.938 -5.480 11.204 1.00 93.56 87 PHE A CA 1
ATOM 696 C C . PHE A 1 87 ? -4.034 -5.625 12.261 1.00 93.56 87 PHE A C 1
ATOM 698 O O . PHE A 1 87 ? -3.872 -5.142 13.379 1.00 93.56 87 PHE A O 1
ATOM 705 N N . ARG A 1 88 ? -5.109 -6.352 11.934 1.00 93.31 88 ARG A N 1
ATOM 706 C CA . ARG A 1 88 ? -6.208 -6.654 12.863 1.00 93.31 88 ARG A CA 1
ATOM 707 C C . ARG A 1 88 ? -5.747 -7.426 14.093 1.00 93.31 88 ARG A C 1
ATOM 709 O O . ARG A 1 88 ? -6.158 -7.117 15.205 1.00 93.31 88 ARG A O 1
ATOM 716 N N . PHE A 1 89 ? -4.902 -8.436 13.894 1.00 92.06 89 PHE A N 1
ATOM 717 C CA . PHE A 1 89 ? -4.523 -9.374 14.954 1.00 92.06 89 PHE A CA 1
ATOM 718 C C . PHE A 1 89 ? -3.148 -9.108 15.580 1.00 92.06 89 PHE A C 1
ATOM 720 O O . PHE A 1 89 ? -2.811 -9.747 16.572 1.00 92.06 89 PHE A O 1
ATOM 727 N N . ASN A 1 90 ? -2.370 -8.151 15.063 1.00 86.69 90 ASN A N 1
ATOM 728 C CA . ASN A 1 90 ? -1.086 -7.726 15.641 1.00 86.69 90 ASN A CA 1
ATOM 729 C C . ASN A 1 90 ? -1.243 -6.648 16.737 1.00 86.69 90 ASN A C 1
ATOM 731 O O . ASN A 1 90 ? -0.332 -5.864 16.996 1.00 86.69 90 ASN A O 1
ATOM 735 N N . GLN A 1 91 ? -2.412 -6.572 17.372 1.00 73.00 91 GLN A N 1
ATOM 736 C CA . GLN A 1 91 ? -2.619 -5.693 18.517 1.00 73.00 91 GLN A CA 1
ATOM 737 C C . GLN A 1 91 ? -2.066 -6.386 19.767 1.00 73.00 91 GLN A C 1
ATOM 739 O O . GLN A 1 91 ? -2.608 -7.399 20.218 1.00 73.00 91 GLN A O 1
ATOM 744 N N . SER A 1 92 ? -0.973 -5.856 20.321 1.00 62.00 92 SER A N 1
ATOM 745 C CA . SER A 1 92 ? -0.509 -6.227 21.659 1.00 62.00 92 SER A CA 1
ATOM 746 C C . SER A 1 92 ? -1.614 -5.868 22.653 1.00 62.00 92 SER A C 1
ATOM 748 O O . SER A 1 92 ? -1.856 -4.686 22.888 1.00 62.00 92 SER A O 1
ATOM 750 N N . ARG A 1 93 ? -2.324 -6.873 23.172 1.00 56.72 93 ARG A N 1
ATOM 751 C CA . ARG A 1 93 ? -3.212 -6.687 24.326 1.00 56.72 93 ARG A CA 1
ATOM 752 C C . ARG A 1 93 ? -2.427 -6.271 25.561 1.00 56.72 93 ARG A C 1
ATOM 754 O O . ARG A 1 93 ? -1.286 -6.764 25.717 1.00 56.72 93 ARG A O 1
#

InterPro domains:
  IPR011335 Restriction endonuclease type II-like [SSF52980] (1-90)

Secondary structure (DSSP, 8-state):
--S-----HHHHHHHHHHHEETTTTEE---HHHHHHHHHHHHHHHHB-SSSB-GGGSHHHHHH-SS--HHHHHHHHHHHHHHHHHHHHH----

Foldseek 3Di:
DPDDQLADCQLLVQLCVQQQDQVVRDGHDDPVSNVVSNVSSVCQQCPDPVDHHSVVDPVNCVVDVDCDPVSVVSNNVRNCVPVSVVVNPPDDD

Organism: NCBI:txid59203

pLDDT: mean 94.07, std 6.5, range [56.72, 98.44]

Radius of gyration: 13.62 Å; chains: 1; bounding box: 33×33×40 Å